Protein AF-A0A2W5QTC9-F1 (afdb_monomer)

Nearest PDB structures (foldseek):
  7ena-assembly1_h  TM=5.727E-01  e=7.433E+00  Homo sapiens

pLDDT: mean 73.22, std 12.49, range [43.09, 90.5]

Foldseek 3Di:
DDPPPDLVVVVVVLVVVLVVLVVVLVVVLVVCLVPPVVPDDVVVSVVSCVCSVCVSVVVNVVSVCVNVVPVPPPPDD

Structure (mmCIF, N/CA/C/O backbone):
data_AF-A0A2W5QTC9-F1
#
_entry.id   AF-A0A2W5QTC9-F1
#
loop_
_atom_site.group_PDB
_atom_site.id
_atom_site.type_symbol
_atom_site.label_atom_id
_atom_site.label_alt_id
_atom_site.label_comp_id
_atom_site.label_asym_id
_atom_site.label_en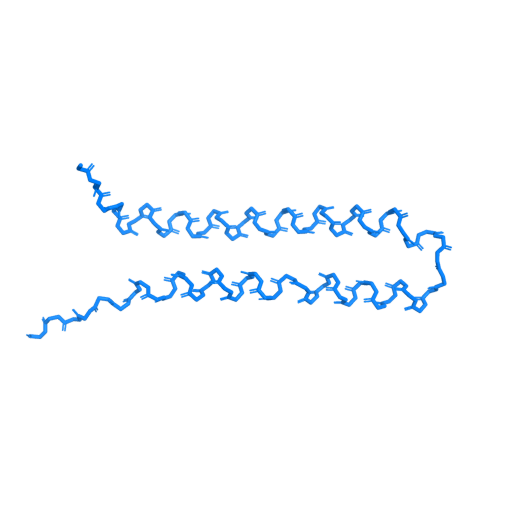tity_id
_atom_site.label_seq_id
_atom_site.pdbx_PDB_ins_code
_atom_site.Cartn_x
_atom_site.Cartn_y
_atom_site.Cartn_z
_atom_site.occupancy
_atom_site.B_iso_or_equiv
_atom_site.auth_seq_id
_atom_site.auth_comp_id
_atom_site.auth_asym_id
_atom_site.auth_atom_id
_atom_site.pdbx_PDB_model_num
ATOM 1 N N . MET A 1 1 ? -7.405 -6.657 30.940 1.00 43.09 1 MET A N 1
ATOM 2 C CA . MET A 1 1 ? -8.371 -5.552 30.742 1.00 43.09 1 MET A CA 1
ATOM 3 C C . MET A 1 1 ? -8.052 -4.912 29.405 1.00 43.09 1 MET A C 1
ATOM 5 O O . MET A 1 1 ? -7.107 -4.143 29.319 1.00 43.09 1 MET A O 1
ATOM 9 N N . ASN A 1 2 ? -8.774 -5.280 28.348 1.00 43.91 2 ASN A N 1
ATOM 10 C CA . ASN A 1 2 ? -8.490 -4.810 26.993 1.00 43.91 2 ASN A CA 1
ATOM 11 C C . ASN A 1 2 ? -9.646 -3.871 26.654 1.00 43.91 2 ASN A C 1
ATOM 13 O O . ASN A 1 2 ? -10.716 -4.338 26.271 1.00 43.91 2 ASN A O 1
ATOM 17 N N . ALA A 1 3 ? -9.488 -2.572 26.914 1.00 53.91 3 ALA A N 1
ATOM 18 C CA . ALA A 1 3 ? -10.539 -1.604 26.625 1.00 53.91 3 ALA A CA 1
ATOM 19 C C . ALA A 1 3 ? -10.865 -1.667 25.118 1.00 53.91 3 ALA A C 1
ATOM 21 O O . ALA A 1 3 ? -9.956 -1.466 24.306 1.00 53.91 3 ALA A O 1
ATOM 22 N N . PRO A 1 4 ? -12.109 -1.974 24.704 1.00 57.34 4 PRO A N 1
ATOM 23 C CA . PRO A 1 4 ? -12.465 -1.923 23.296 1.00 57.34 4 PRO A CA 1
ATOM 24 C C . PRO A 1 4 ? -12.322 -0.467 22.846 1.00 57.34 4 PRO A C 1
ATOM 26 O O . PRO A 1 4 ? -13.073 0.399 23.289 1.00 57.34 4 PRO A O 1
ATOM 29 N N . LEU A 1 5 ? -11.302 -0.192 22.024 1.00 60.22 5 LEU A N 1
ATOM 30 C CA . LEU A 1 5 ? -11.010 1.129 21.461 1.00 60.22 5 LEU A CA 1
ATOM 31 C C . LEU A 1 5 ? -12.308 1.826 21.039 1.00 60.22 5 LEU A C 1
ATOM 33 O O . LEU A 1 5 ? -13.122 1.246 20.313 1.00 60.22 5 LEU A O 1
ATOM 37 N N . SER A 1 6 ? -12.493 3.065 21.502 1.00 63.75 6 SER A N 1
ATOM 38 C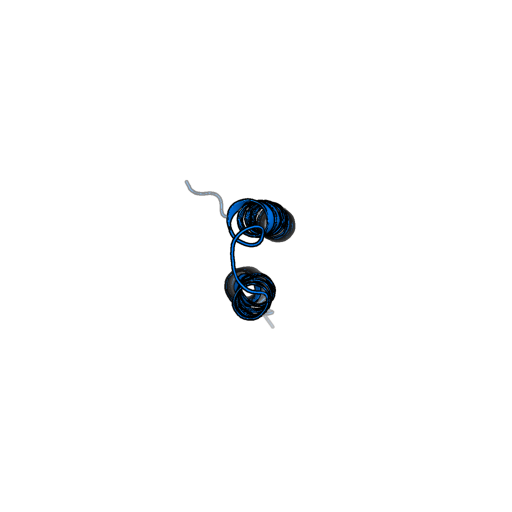 CA . SER A 1 6 ? -13.713 3.826 21.244 1.00 63.75 6 SER A CA 1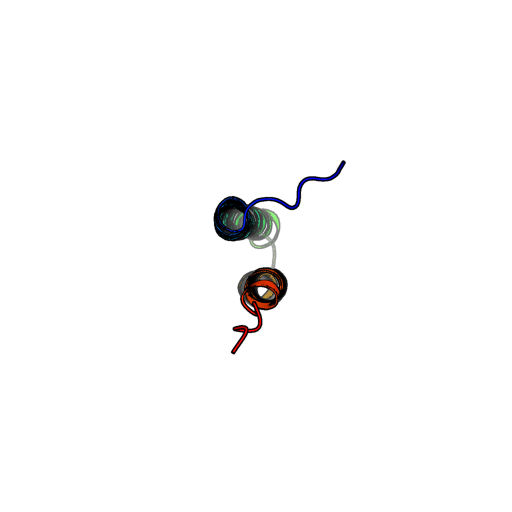
ATOM 39 C C . SER A 1 6 ? -13.992 3.910 19.729 1.00 63.75 6 SER A C 1
ATOM 41 O O . SER A 1 6 ? -13.056 4.040 18.930 1.00 63.75 6 SER A O 1
ATOM 43 N N . PRO A 1 7 ? -15.265 3.872 19.289 1.00 65.25 7 PRO A N 1
ATOM 44 C CA . PRO A 1 7 ? -15.619 3.873 17.864 1.00 65.25 7 PRO A CA 1
ATOM 45 C C . PRO A 1 7 ? -15.025 5.044 17.058 1.00 65.25 7 PRO A C 1
ATOM 47 O O . PRO A 1 7 ? -14.784 4.915 15.860 1.00 65.25 7 PRO A O 1
ATOM 50 N N . ARG A 1 8 ? -14.755 6.181 17.717 1.00 68.25 8 ARG A N 1
ATOM 51 C CA . ARG A 1 8 ? -14.187 7.392 17.101 1.00 68.25 8 ARG A CA 1
ATOM 52 C C . ARG A 1 8 ? -12.695 7.239 16.793 1.00 68.25 8 ARG A C 1
ATOM 54 O O . ARG A 1 8 ? -12.269 7.563 15.689 1.00 68.25 8 ARG A O 1
ATOM 61 N N . LEU A 1 9 ? -11.923 6.683 17.731 1.00 70.62 9 LEU A N 1
ATOM 62 C CA . LEU A 1 9 ? -10.491 6.431 17.542 1.00 70.62 9 LEU A CA 1
ATOM 63 C C . LEU A 1 9 ? -10.257 5.387 16.441 1.00 70.62 9 LEU A C 1
ATOM 65 O O . LEU A 1 9 ? -9.319 5.497 15.661 1.00 70.62 9 LEU A O 1
ATOM 69 N N . ARG A 1 10 ? -11.170 4.421 16.304 1.00 68.00 10 ARG A N 1
ATOM 70 C CA . ARG A 1 10 ? -11.137 3.424 15.226 1.00 68.00 10 ARG A CA 1
ATOM 71 C C . ARG A 1 10 ? -11.406 4.003 13.836 1.00 68.00 10 ARG A C 1
ATOM 73 O O . ARG A 1 10 ? -10.708 3.622 12.901 1.00 68.00 10 ARG A O 1
ATOM 80 N N . LYS A 1 11 ? -12.360 4.937 13.693 1.00 67.06 11 LYS A N 1
ATOM 81 C CA . LYS A 1 11 ? -12.566 5.671 12.428 1.00 67.06 11 LYS A CA 1
ATOM 82 C C . LYS A 1 11 ? -11.324 6.490 12.060 1.00 67.06 11 LYS A C 1
ATOM 84 O O . LYS A 1 11 ? -10.922 6.474 10.904 1.00 67.06 11 LYS A O 1
ATOM 89 N N . PHE A 1 12 ? -10.667 7.103 13.049 1.00 79.00 12 PHE A N 1
ATOM 90 C CA . PHE A 1 12 ? -9.412 7.830 12.839 1.00 79.00 12 PHE A CA 1
ATOM 91 C C . PHE A 1 12 ? -8.277 6.905 12.374 1.00 79.00 12 PHE A C 1
ATOM 93 O O . PHE A 1 12 ? -7.610 7.202 11.389 1.00 79.00 12 PHE A O 1
ATOM 100 N N . ILE A 1 13 ? -8.114 5.741 13.015 1.00 81.88 13 ILE A N 1
ATOM 101 C CA . ILE A 1 13 ? -7.117 4.732 12.620 1.00 81.88 13 ILE A CA 1
ATOM 102 C C . ILE A 1 13 ? -7.378 4.223 11.199 1.00 81.88 13 ILE A C 1
ATOM 104 O O . ILE A 1 13 ? -6.430 4.089 10.437 1.00 81.88 13 ILE A O 1
ATOM 108 N N . GLY A 1 14 ? -8.635 3.967 10.825 1.00 80.44 14 GLY A N 1
ATOM 109 C CA . GLY A 1 14 ? -8.980 3.536 9.467 1.00 80.44 14 GLY 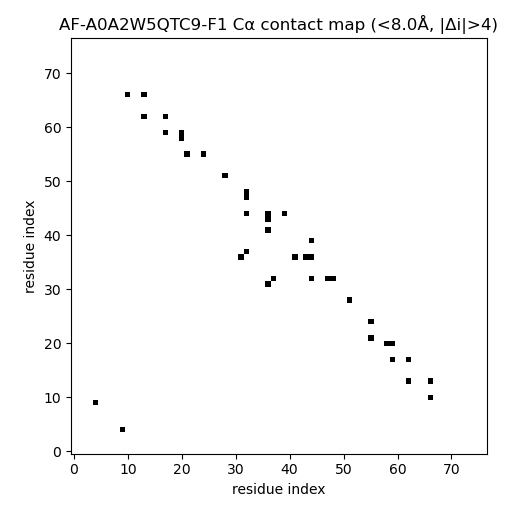A CA 1
ATOM 110 C C . GLY A 1 14 ? -8.573 4.562 8.406 1.00 80.44 14 GLY A C 1
ATOM 111 O O . GLY A 1 14 ? -7.905 4.212 7.435 1.00 80.44 14 GLY A O 1
ATOM 112 N N . THR A 1 15 ? -8.890 5.839 8.633 1.00 82.56 15 THR A N 1
ATOM 113 C CA . THR A 1 15 ? -8.498 6.930 7.729 1.00 82.56 15 THR A CA 1
ATOM 114 C C . 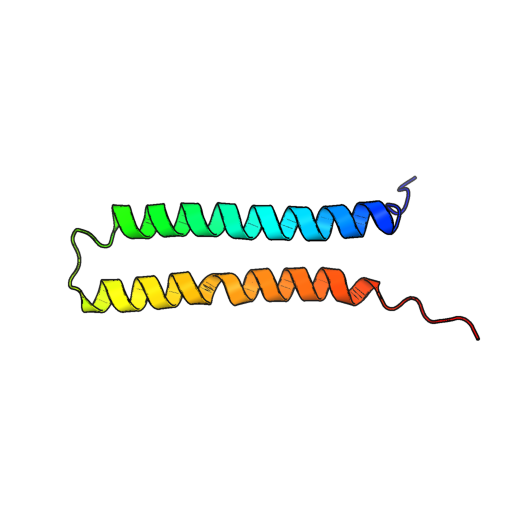THR A 1 15 ? -6.980 7.093 7.654 1.00 82.56 15 THR A C 1
ATOM 116 O O . THR A 1 15 ? -6.424 7.182 6.562 1.00 82.56 15 THR A O 1
ATOM 119 N N . VAL A 1 16 ? -6.288 7.090 8.797 1.00 88.38 16 VAL A N 1
ATOM 120 C CA . VAL A 1 16 ? -4.822 7.214 8.842 1.00 88.38 16 VAL A CA 1
ATOM 121 C C . VAL A 1 16 ? -4.150 6.018 8.168 1.00 88.38 16 VAL A C 1
ATOM 123 O O . VAL A 1 16 ? -3.228 6.205 7.381 1.00 88.38 16 VAL A O 1
ATOM 126 N N . ALA A 1 17 ? -4.633 4.798 8.408 1.00 86.81 17 ALA A N 1
ATOM 127 C CA . ALA A 1 17 ? -4.126 3.598 7.752 1.00 86.81 17 ALA A CA 1
ATOM 128 C C . ALA A 1 17 ? -4.296 3.678 6.231 1.00 86.81 17 ALA A C 1
ATOM 130 O O . ALA A 1 17 ? -3.383 3.299 5.506 1.00 86.81 17 ALA A O 1
ATOM 131 N N . MET A 1 18 ? -5.418 4.221 5.746 1.00 85.06 18 MET A N 1
ATOM 132 C CA . MET A 1 18 ? -5.640 4.422 4.314 1.00 85.06 18 MET A CA 1
ATOM 133 C C . MET A 1 18 ? -4.625 5.411 3.728 1.00 85.06 18 MET A C 1
ATOM 135 O O . MET A 1 18 ? -4.035 5.133 2.687 1.00 85.06 18 MET A O 1
ATOM 139 N N . PHE A 1 19 ? -4.353 6.516 4.427 1.00 89.19 19 PHE A N 1
ATOM 140 C CA . PHE A 1 19 ? -3.314 7.473 4.034 1.00 89.19 19 PHE A CA 1
ATOM 141 C C . PHE A 1 19 ? -1.920 6.842 3.993 1.00 89.19 19 PHE A C 1
ATOM 143 O O . PHE A 1 19 ? -1.220 6.969 2.992 1.00 89.19 19 PHE A O 1
ATOM 150 N N . VAL A 1 20 ? -1.524 6.134 5.053 1.00 90.50 20 VAL A N 1
ATOM 151 C CA . VAL A 1 20 ? -0.217 5.465 5.131 1.00 90.50 20 VAL A CA 1
ATOM 152 C C . VAL A 1 20 ? -0.068 4.441 4.009 1.00 90.50 20 VAL A C 1
ATOM 154 O O . VAL A 1 20 ? 0.969 4.398 3.357 1.00 90.50 20 VAL A O 1
ATOM 157 N N . LEU A 1 21 ? -1.115 3.663 3.733 1.00 87.94 21 LEU A N 1
ATOM 158 C CA . LEU A 1 21 ? -1.125 2.667 2.665 1.00 87.94 21 LEU A CA 1
ATOM 159 C C . LEU A 1 21 ? -0.891 3.318 1.299 1.00 87.94 21 LEU A C 1
ATOM 161 O O . LEU A 1 21 ? -0.026 2.864 0.554 1.00 87.94 21 LEU A O 1
ATOM 165 N N . VAL A 1 22 ? -1.598 4.414 1.003 1.00 87.38 22 VAL A N 1
ATOM 166 C CA . VAL A 1 22 ? -1.424 5.172 -0.245 1.00 87.38 22 VAL A CA 1
ATOM 167 C C . VAL A 1 22 ? -0.010 5.741 -0.355 1.00 87.38 22 VAL A C 1
ATOM 169 O O . VAL A 1 22 ? 0.617 5.596 -1.401 1.00 87.38 22 VAL A O 1
ATOM 172 N N . VAL A 1 23 ? 0.525 6.341 0.712 1.00 89.81 23 VAL A N 1
ATOM 173 C CA . VAL A 1 23 ? 1.871 6.940 0.704 1.00 89.81 23 VAL A CA 1
ATOM 174 C C . VAL A 1 23 ? 2.955 5.875 0.536 1.00 89.81 23 VAL A C 1
ATOM 176 O O . VAL A 1 23 ? 3.803 6.000 -0.346 1.00 89.81 23 VAL A O 1
ATOM 179 N N . CYS A 1 24 ? 2.921 4.802 1.332 1.00 87.81 24 CYS A N 1
ATOM 180 C CA . CYS A 1 24 ? 3.874 3.698 1.223 1.00 87.81 24 CYS A CA 1
ATOM 181 C C . CYS A 1 24 ? 3.825 3.052 -0.163 1.00 87.81 24 CYS A C 1
ATOM 183 O O . CYS A 1 24 ? 4.872 2.741 -0.731 1.00 87.81 24 CYS A O 1
ATOM 185 N N . TRP A 1 25 ? 2.626 2.887 -0.728 1.00 84.00 25 TRP A N 1
ATOM 186 C CA . TRP A 1 25 ? 2.473 2.337 -2.067 1.00 84.00 25 TRP A CA 1
ATOM 187 C C . TRP A 1 25 ? 3.001 3.280 -3.145 1.00 84.00 25 TRP A C 1
ATOM 189 O O . TRP A 1 25 ? 3.727 2.831 -4.023 1.00 84.00 25 TRP A O 1
ATOM 199 N N . ALA A 1 26 ? 2.699 4.579 -3.074 1.00 83.69 26 ALA A N 1
ATOM 200 C CA . ALA A 1 26 ? 3.183 5.567 -4.037 1.00 83.69 26 ALA A CA 1
ATOM 201 C C . ALA A 1 26 ? 4.717 5.657 -4.038 1.00 83.69 26 ALA A C 1
ATOM 203 O O . ALA A 1 26 ? 5.335 5.668 -5.101 1.00 83.69 26 ALA A O 1
ATOM 204 N N . LEU A 1 27 ? 5.335 5.648 -2.853 1.00 85.50 27 LEU A N 1
ATOM 205 C CA . LEU A 1 27 ? 6.791 5.642 -2.707 1.00 85.50 27 LEU A CA 1
ATOM 206 C C . LEU A 1 27 ? 7.409 4.341 -3.223 1.00 85.50 27 LEU A C 1
ATOM 208 O O . LEU A 1 27 ? 8.372 4.384 -3.986 1.00 85.50 27 LEU A O 1
ATOM 212 N N . GLY A 1 28 ? 6.830 3.189 -2.871 1.00 81.94 28 GLY A N 1
ATOM 213 C CA . GLY A 1 28 ? 7.249 1.897 -3.416 1.00 81.94 28 GLY A CA 1
ATOM 214 C C . GLY A 1 28 ? 7.100 1.848 -4.936 1.00 81.94 28 GLY A C 1
ATOM 215 O O . GLY A 1 28 ? 7.970 1.324 -5.630 1.00 81.94 28 GLY A O 1
ATOM 216 N N . ALA A 1 29 ? 6.046 2.470 -5.464 1.00 79.19 29 ALA A N 1
ATOM 217 C CA . ALA A 1 29 ? 5.791 2.533 -6.886 1.00 79.19 29 ALA A CA 1
ATOM 218 C C . ALA A 1 29 ? 6.780 3.406 -7.637 1.00 79.19 29 ALA A C 1
ATOM 220 O O . ALA A 1 29 ? 7.286 2.993 -8.678 1.00 79.19 29 ALA A O 1
ATOM 221 N N . MET A 1 30 ? 7.115 4.568 -7.084 1.00 79.88 30 MET A N 1
ATOM 222 C CA . MET A 1 30 ? 8.175 5.416 -7.614 1.00 79.88 30 MET A CA 1
ATOM 223 C C . MET A 1 30 ? 9.537 4.731 -7.536 1.00 79.88 30 MET A C 1
ATOM 225 O O . MET A 1 30 ? 10.279 4.779 -8.509 1.00 79.88 30 MET A O 1
ATOM 229 N N . ALA A 1 31 ? 9.854 4.044 -6.438 1.00 76.88 31 ALA A N 1
ATOM 230 C CA . ALA A 1 31 ? 11.115 3.319 -6.298 1.00 76.88 31 ALA A CA 1
ATOM 231 C C . ALA A 1 31 ? 11.236 2.172 -7.318 1.00 76.88 31 ALA A C 1
ATOM 233 O O . ALA A 1 31 ? 12.268 2.022 -7.971 1.00 76.88 31 ALA A O 1
ATOM 234 N N . LEU A 1 32 ? 10.165 1.396 -7.515 1.00 71.25 32 LEU A N 1
ATOM 235 C CA . LEU A 1 32 ? 10.113 0.337 -8.527 1.00 71.25 32 LEU A CA 1
ATOM 236 C C . LEU A 1 32 ? 10.179 0.909 -9.952 1.00 71.25 32 LEU A C 1
ATOM 238 O O . LEU A 1 32 ? 10.901 0.376 -10.797 1.00 71.25 32 LEU A O 1
ATOM 242 N N . ALA A 1 33 ? 9.490 2.024 -10.200 1.00 67.50 33 ALA A N 1
ATOM 243 C CA . ALA A 1 33 ? 9.526 2.746 -11.467 1.00 67.50 33 ALA A CA 1
ATOM 244 C C . ALA A 1 33 ? 10.866 3.451 -11.734 1.00 67.50 33 ALA A C 1
ATOM 246 O O . ALA A 1 33 ? 11.228 3.650 -12.882 1.00 67.50 33 ALA A O 1
ATOM 247 N N . GLN A 1 34 ? 11.638 3.830 -10.721 1.00 62.91 34 GLN A N 1
ATOM 248 C CA . GLN A 1 34 ? 12.969 4.406 -10.931 1.00 62.91 34 GLN A CA 1
ATOM 249 C C . GLN A 1 34 ? 14.035 3.318 -11.103 1.00 62.91 34 GLN A C 1
ATOM 251 O O . GLN A 1 34 ? 14.925 3.461 -11.937 1.00 62.91 34 GLN A O 1
ATOM 256 N N . GLY A 1 35 ? 13.935 2.215 -10.352 1.00 64.12 35 GLY A N 1
ATOM 257 C CA . GLY A 1 35 ? 14.971 1.179 -10.307 1.00 64.12 35 GLY A CA 1
ATOM 258 C C . GLY A 1 35 ? 14.923 0.130 -11.424 1.00 64.12 35 GLY A C 1
ATOM 259 O O . GLY A 1 35 ? 15.957 -0.455 -11.740 1.00 64.12 35 GLY A O 1
ATOM 260 N N . ARG A 1 36 ? 13.751 -0.159 -12.013 1.00 54.91 36 ARG A N 1
ATOM 261 C CA . ARG A 1 36 ? 13.593 -1.256 -12.999 1.00 54.91 36 ARG A CA 1
ATOM 262 C C . ARG A 1 36 ? 13.189 -0.818 -14.400 1.00 54.91 36 ARG A C 1
ATOM 264 O O . ARG A 1 36 ? 13.389 -1.566 -15.345 1.00 54.91 36 ARG A O 1
ATOM 271 N N . VAL A 1 37 ? 12.600 0.358 -14.546 1.00 51.72 37 VAL A N 1
ATOM 272 C CA . VAL A 1 37 ? 11.992 0.789 -15.811 1.00 51.72 37 VAL A CA 1
ATOM 273 C C . VAL A 1 37 ? 12.991 1.479 -16.741 1.00 51.72 37 VAL A C 1
ATOM 275 O O . VAL A 1 37 ? 12.835 1.426 -17.954 1.00 51.72 37 VAL A O 1
ATOM 278 N N . THR A 1 38 ? 14.052 2.074 -16.206 1.00 54.28 38 THR A N 1
ATOM 279 C CA . THR A 1 38 ? 15.049 2.803 -17.006 1.00 54.28 38 THR A CA 1
ATOM 280 C C . THR A 1 38 ? 15.934 1.899 -17.868 1.00 54.28 38 THR A C 1
ATOM 282 O O . THR A 1 38 ? 16.618 2.397 -18.756 1.00 54.28 38 THR A O 1
ATOM 285 N N . THR A 1 39 ? 15.913 0.580 -17.645 1.00 55.47 39 THR A N 1
ATOM 286 C CA . THR A 1 39 ? 16.757 -0.395 -18.356 1.00 55.47 39 THR A CA 1
ATOM 287 C C . THR A 1 39 ? 15.975 -1.475 -19.110 1.00 55.47 39 THR A C 1
ATOM 289 O O . THR A 1 39 ? 16.592 -2.283 -19.801 1.00 55.47 39 THR A O 1
ATOM 292 N N . LEU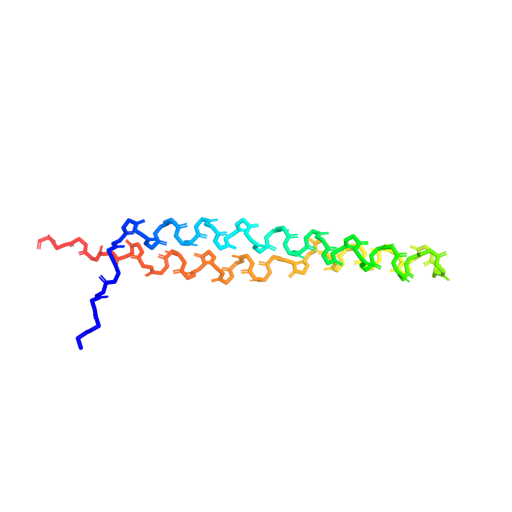 A 1 40 ? 14.638 -1.508 -19.009 1.00 58.16 40 LEU A N 1
ATOM 293 C CA . LEU A 1 40 ? 13.800 -2.542 -19.631 1.00 58.16 40 LEU A CA 1
ATOM 294 C C . LEU A 1 40 ? 12.973 -2.003 -20.815 1.00 58.16 40 LEU A C 1
ATOM 296 O O . LEU A 1 40 ? 12.589 -0.836 -20.826 1.00 58.16 40 LEU A O 1
ATOM 300 N N . PRO A 1 41 ? 12.651 -2.854 -21.809 1.00 65.62 41 PRO A N 1
ATOM 301 C CA . PRO A 1 41 ? 11.839 -2.473 -22.963 1.00 65.62 41 PRO A CA 1
ATOM 302 C C . PRO A 1 41 ? 10.444 -1.967 -22.555 1.00 65.62 41 PRO A C 1
ATOM 304 O O . PRO A 1 41 ? 9.805 -2.519 -21.656 1.00 65.62 41 PRO A O 1
ATOM 307 N N . ALA A 1 42 ? 9.947 -0.950 -23.271 1.00 66.81 42 ALA A N 1
ATOM 308 C CA . ALA A 1 42 ? 8.739 -0.172 -22.956 1.00 66.81 42 ALA A CA 1
ATOM 309 C C . ALA A 1 42 ? 7.467 -1.005 -22.678 1.00 66.81 42 ALA A C 1
ATOM 311 O O . ALA A 1 42 ? 6.593 -0.590 -21.917 1.00 66.81 42 ALA A O 1
ATOM 312 N N . VAL A 1 43 ? 7.367 -2.208 -23.249 1.00 73.50 43 VAL A N 1
ATOM 313 C CA . VAL A 1 43 ? 6.253 -3.138 -23.000 1.00 73.50 43 VAL A CA 1
ATOM 314 C C . VAL A 1 43 ? 6.235 -3.609 -21.542 1.00 73.50 43 VAL A C 1
ATOM 316 O O . VAL A 1 43 ? 5.185 -3.610 -20.904 1.00 73.50 43 VAL A O 1
ATOM 319 N N . TRP A 1 44 ? 7.390 -3.962 -20.976 1.00 72.31 44 TRP A N 1
ATOM 320 C CA . TRP A 1 44 ? 7.471 -4.421 -19.587 1.00 72.31 44 TRP A CA 1
ATOM 321 C C . TRP A 1 44 ? 7.266 -3.278 -18.595 1.00 72.31 44 TRP A C 1
ATOM 323 O O . TRP A 1 44 ? 6.673 -3.468 -17.536 1.00 72.31 44 TRP A O 1
ATOM 333 N N . GLN A 1 45 ?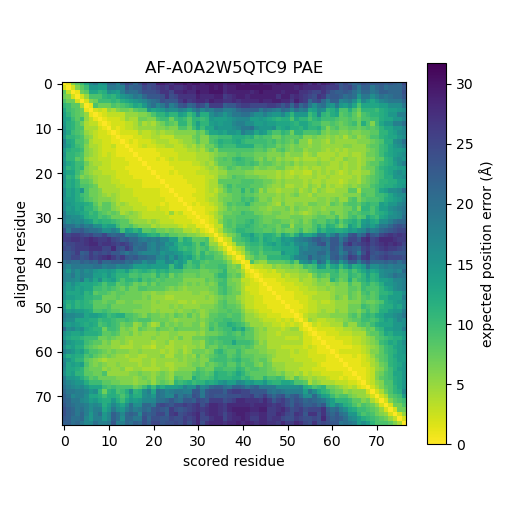 7.685 -2.071 -18.977 1.00 72.56 45 GLN A N 1
ATOM 334 C CA . GLN A 1 45 ? 7.394 -0.836 -18.259 1.00 72.56 45 GLN A CA 1
ATOM 335 C C . GLN A 1 45 ? 5.880 -0.582 -18.175 1.00 72.56 45 GLN A C 1
ATOM 337 O O . GLN A 1 45 ? 5.377 -0.283 -17.094 1.00 72.56 45 GLN A O 1
ATOM 342 N N . PHE A 1 46 ? 5.138 -0.780 -19.270 1.00 78.56 46 PHE A N 1
ATOM 343 C CA . PHE A 1 46 ? 3.677 -0.667 -19.266 1.00 78.56 46 PHE A CA 1
ATOM 344 C C . PHE A 1 46 ? 3.023 -1.676 -18.312 1.00 78.56 46 PHE A C 1
ATOM 346 O O . PHE A 1 46 ? 2.267 -1.275 -17.429 1.00 78.56 46 PHE A O 1
ATOM 353 N N . PHE A 1 47 ? 3.356 -2.969 -18.415 1.00 82.44 47 PHE A N 1
ATOM 354 C CA . PHE A 1 47 ? 2.807 -3.985 -17.507 1.00 82.44 47 PHE A CA 1
ATOM 355 C C . PHE A 1 47 ? 3.177 -3.729 -16.045 1.00 82.44 47 PHE A C 1
ATOM 357 O O . PHE A 1 47 ? 2.329 -3.889 -15.168 1.00 82.44 47 PHE A O 1
ATOM 364 N N . ALA A 1 48 ? 4.406 -3.284 -15.773 1.00 78.38 48 ALA A N 1
ATOM 365 C CA . ALA A 1 48 ? 4.825 -2.899 -14.433 1.00 78.38 48 ALA A CA 1
ATOM 366 C C . ALA A 1 48 ? 3.949 -1.763 -13.895 1.00 78.38 48 ALA A C 1
ATOM 368 O O . ALA A 1 48 ? 3.388 -1.906 -12.813 1.00 78.38 48 ALA A O 1
ATOM 369 N N . TYR A 1 49 ? 3.741 -0.682 -14.654 1.00 75.62 49 TYR A N 1
ATOM 370 C CA . TYR A 1 49 ? 2.862 0.409 -14.225 1.00 75.62 49 TYR A CA 1
ATOM 371 C C . TYR A 1 49 ? 1.411 -0.025 -14.037 1.00 75.62 49 TYR A C 1
ATOM 373 O O . TYR A 1 49 ? 0.783 0.415 -13.079 1.00 75.62 49 TYR A O 1
ATOM 381 N N . VAL A 1 50 ? 0.881 -0.902 -14.892 1.00 84.12 50 VAL A N 1
ATOM 382 C CA . VAL A 1 50 ? -0.474 -1.447 -14.726 1.00 84.12 50 VAL A CA 1
ATOM 383 C C . VAL A 1 50 ? -0.563 -2.248 -13.429 1.00 84.12 50 VAL A C 1
ATOM 385 O O . VAL A 1 50 ? -1.445 -1.998 -12.614 1.00 84.12 50 VAL A O 1
ATOM 388 N N . ILE A 1 51 ? 0.370 -3.165 -13.171 1.00 83.75 51 ILE A N 1
ATOM 389 C CA . ILE A 1 51 ? 0.365 -3.987 -11.952 1.00 83.75 51 ILE A CA 1
ATOM 390 C C . ILE A 1 51 ? 0.576 -3.122 -10.710 1.00 83.75 51 ILE A C 1
ATOM 392 O O . ILE A 1 51 ? -0.103 -3.313 -9.707 1.00 83.75 51 ILE A O 1
ATOM 396 N N . LEU A 1 52 ? 1.459 -2.129 -10.769 1.00 81.81 52 LEU A N 1
ATOM 397 C CA . LEU A 1 52 ? 1.655 -1.179 -9.681 1.00 81.81 52 LEU A CA 1
ATOM 398 C C . LEU A 1 52 ? 0.430 -0.285 -9.458 1.00 81.81 52 LEU A C 1
ATOM 400 O O . LEU A 1 52 ? 0.035 -0.053 -8.319 1.00 81.81 52 LEU A O 1
ATOM 404 N N . GLY A 1 53 ? -0.216 0.176 -10.523 1.00 78.31 53 GLY A N 1
ATOM 405 C CA . GLY A 1 53 ? -1.430 0.984 -10.456 1.00 78.31 53 GLY A CA 1
ATOM 406 C C . GLY A 1 53 ? -2.663 0.196 -10.016 1.00 78.31 53 GLY A C 1
ATOM 407 O O . GLY A 1 53 ? -3.587 0.784 -9.471 1.00 78.31 53 GLY A O 1
ATOM 408 N N . THR A 1 54 ? -2.679 -1.125 -10.196 1.00 85.00 54 THR A N 1
ATOM 409 C CA . THR A 1 54 ? -3.831 -1.985 -9.858 1.00 85.00 54 THR A CA 1
ATOM 410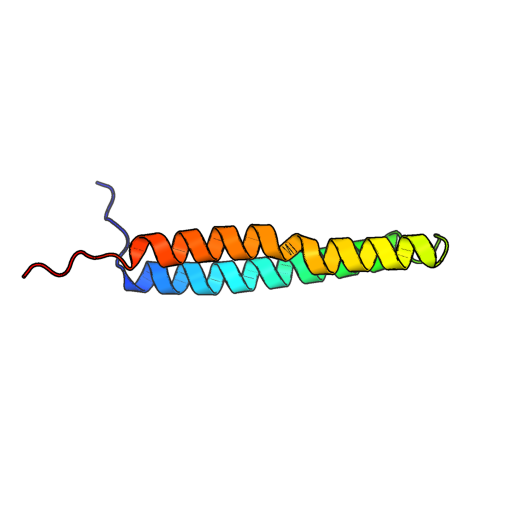 C C . THR A 1 54 ? -3.590 -2.800 -8.581 1.00 85.00 54 THR A C 1
ATOM 412 O O . THR A 1 54 ? -4.528 -3.248 -7.927 1.00 85.00 54 THR A O 1
ATOM 415 N N . GLY A 1 55 ? -2.330 -2.966 -8.175 1.00 84.62 55 GLY A N 1
ATOM 416 C CA . GLY A 1 55 ? -1.924 -3.790 -7.037 1.00 84.62 55 GLY A CA 1
ATOM 417 C C . GLY A 1 55 ? -2.382 -3.244 -5.688 1.00 84.62 55 GLY A C 1
ATOM 418 O O . GLY A 1 55 ? -2.645 -4.027 -4.779 1.00 84.62 55 GLY A O 1
ATOM 419 N N . TRP A 1 56 ? -2.572 -1.926 -5.564 1.00 83.44 56 TRP A N 1
ATOM 420 C CA . TRP A 1 56 ? -3.074 -1.310 -4.330 1.00 83.44 56 TRP A CA 1
ATOM 421 C C . TRP A 1 56 ? -4.584 -1.488 -4.114 1.00 83.44 56 TRP A C 1
ATOM 423 O O . TRP A 1 56 ? -5.067 -1.270 -3.002 1.00 83.44 56 TRP A O 1
ATOM 433 N N . ILE A 1 57 ? -5.335 -1.937 -5.128 1.00 82.81 57 ILE A N 1
ATOM 434 C CA . ILE A 1 57 ? -6.791 -2.130 -5.032 1.00 82.81 57 ILE A CA 1
ATOM 435 C C . ILE A 1 57 ? -7.132 -3.225 -4.016 1.00 82.81 57 ILE A C 1
ATOM 437 O O . ILE A 1 57 ? -8.069 -3.075 -3.234 1.00 82.81 57 ILE A O 1
ATOM 441 N N . VAL A 1 58 ? -6.353 -4.309 -3.983 1.00 88.00 58 VAL A N 1
ATOM 442 C CA . VAL A 1 58 ? -6.534 -5.412 -3.025 1.00 88.00 58 VAL A CA 1
ATOM 443 C C . VAL A 1 58 ? -6.358 -4.942 -1.573 1.00 88.00 58 VAL A C 1
ATOM 445 O O . VAL A 1 58 ? -7.286 -5.124 -0.778 1.00 88.00 58 VAL A O 1
ATOM 448 N N . PRO A 1 59 ? -5.228 -4.318 -1.188 1.00 82.31 59 PRO A N 1
ATOM 449 C CA . PRO A 1 59 ? -5.040 -3.839 0.175 1.00 82.31 59 PRO A CA 1
ATOM 450 C C . PRO A 1 59 ? -6.011 -2.705 0.541 1.00 82.31 59 PRO A C 1
ATOM 452 O O . PRO A 1 59 ? -6.522 -2.706 1.662 1.00 82.31 59 PRO A O 1
ATOM 455 N N . ALA A 1 60 ? -6.363 -1.811 -0.391 1.00 84.88 60 ALA A N 1
ATOM 456 C CA . ALA A 1 60 ? -7.408 -0.810 -0.163 1.00 84.88 60 ALA A CA 1
ATOM 457 C C . ALA A 1 60 ? -8.777 -1.458 0.101 1.00 84.88 60 ALA A C 1
ATOM 459 O O . ALA A 1 60 ? -9.439 -1.126 1.081 1.00 84.88 60 ALA A O 1
ATOM 460 N N . GLY A 1 61 ? -9.182 -2.433 -0.716 1.00 85.94 61 GLY A N 1
ATOM 461 C CA . GLY A 1 61 ? -10.441 -3.158 -0.552 1.00 85.94 61 GLY A CA 1
ATOM 462 C C . GLY A 1 61 ? -10.510 -3.951 0.755 1.00 85.94 61 GLY A C 1
ATOM 463 O O . GLY A 1 61 ? -11.544 -3.945 1.426 1.00 85.94 61 GLY A O 1
ATOM 464 N N . LEU A 1 62 ? -9.409 -4.586 1.171 1.00 85.94 62 LEU A N 1
ATOM 465 C CA . LEU A 1 62 ? -9.331 -5.300 2.449 1.00 85.94 62 LEU A CA 1
ATOM 466 C C . LEU A 1 62 ? -9.447 -4.340 3.642 1.00 85.94 62 LEU A C 1
ATOM 468 O O . LEU A 1 62 ? -10.178 -4.630 4.593 1.00 85.94 62 LEU A O 1
ATOM 472 N N . LEU A 1 63 ? -8.779 -3.183 3.570 1.00 83.56 63 LEU A N 1
ATOM 473 C CA . LEU A 1 63 ? -8.845 -2.140 4.593 1.00 83.56 63 LEU A CA 1
ATOM 474 C C . LEU A 1 63 ? -10.255 -1.537 4.690 1.00 83.56 63 LEU A C 1
ATOM 476 O O . LEU A 1 63 ? -10.803 -1.431 5.787 1.00 83.56 63 LEU A O 1
ATOM 480 N N . ILE A 1 64 ? -10.880 -1.217 3.553 1.00 81.25 64 ILE A N 1
ATOM 481 C CA . ILE A 1 64 ? -12.254 -0.698 3.492 1.00 81.25 64 ILE A CA 1
ATOM 482 C C . ILE A 1 64 ? -13.236 -1.731 4.042 1.00 81.25 64 ILE A C 1
ATOM 484 O O . ILE A 1 64 ? -14.089 -1.389 4.857 1.00 81.25 64 ILE A O 1
ATOM 488 N N . ARG A 1 65 ? -13.100 -3.010 3.672 1.00 81.69 65 ARG A N 1
ATOM 489 C CA . ARG A 1 65 ? -13.933 -4.091 4.216 1.00 81.69 65 ARG A CA 1
ATOM 490 C C . ARG A 1 65 ? -13.776 -4.211 5.730 1.00 81.69 65 ARG A C 1
ATOM 492 O O . ARG A 1 65 ? -14.762 -4.450 6.427 1.00 81.69 65 ARG A O 1
ATOM 499 N N . TRP A 1 66 ? -12.561 -4.041 6.249 1.00 81.62 66 TRP A N 1
ATOM 500 C CA . TRP A 1 66 ? -12.315 -4.009 7.688 1.00 81.62 66 TRP A CA 1
ATOM 501 C C . TRP A 1 66 ? -12.980 -2.796 8.354 1.00 81.62 66 TRP A C 1
ATOM 503 O O . TRP A 1 66 ? -13.616 -2.968 9.392 1.00 81.62 66 TRP A O 1
ATOM 513 N N . MET A 1 67 ? -12.933 -1.611 7.735 1.00 76.06 67 MET A N 1
ATOM 514 C CA . MET A 1 67 ? -13.648 -0.421 8.219 1.00 76.06 67 MET A CA 1
ATOM 515 C C . MET A 1 67 ? -15.176 -0.605 8.189 1.00 76.06 67 MET A C 1
ATOM 517 O O . MET A 1 67 ? -15.842 -0.315 9.180 1.00 76.06 67 MET A O 1
ATOM 521 N N . GLN A 1 68 ? -15.737 -1.129 7.093 1.00 70.69 68 GLN A N 1
ATOM 522 C CA . GLN A 1 68 ? -17.184 -1.299 6.907 1.00 70.69 68 GLN A CA 1
ATOM 523 C C . GLN A 1 68 ? -17.790 -2.410 7.772 1.00 70.69 68 GLN A C 1
ATOM 525 O O . GLN A 1 68 ? -18.921 -2.277 8.236 1.00 70.69 68 GLN A O 1
ATOM 530 N N . LYS A 1 69 ? -17.057 -3.501 8.040 1.00 64.88 69 LYS A N 1
ATOM 531 C CA . LYS A 1 69 ? -17.555 -4.626 8.856 1.00 64.88 69 LYS A CA 1
ATOM 532 C C . LYS A 1 69 ? -17.988 -4.201 10.269 1.00 64.88 69 LYS A C 1
ATOM 534 O O . LYS A 1 69 ? -18.789 -4.899 10.882 1.00 64.88 69 LYS A O 1
ATOM 539 N N . TYR A 1 70 ? -17.493 -3.074 10.779 1.00 57.00 70 TYR A N 1
ATOM 540 C CA . TYR A 1 70 ? -17.783 -2.593 12.132 1.00 57.00 70 TYR A CA 1
ATOM 541 C C . TYR A 1 70 ? -18.843 -1.485 12.212 1.00 57.00 70 TYR A C 1
ATOM 543 O O . TYR A 1 70 ? -19.173 -1.073 13.323 1.00 57.00 70 TYR A O 1
ATOM 551 N N . ASP A 1 71 ? -19.402 -1.039 11.080 1.00 57.00 71 ASP A N 1
ATOM 552 C CA . ASP A 1 71 ? -20.518 -0.076 11.059 1.00 57.00 71 ASP A CA 1
ATOM 553 C C . ASP A 1 71 ? -21.888 -0.758 11.248 1.00 57.00 71 ASP A C 1
ATOM 555 O O . ASP A 1 71 ? -22.874 -0.100 11.556 1.00 57.00 71 ASP A O 1
ATOM 559 N N . ARG A 1 72 ? -21.949 -2.099 11.187 1.00 55.34 72 ARG A N 1
ATOM 560 C CA . ARG A 1 72 ? -23.111 -2.874 11.655 1.00 55.34 72 ARG A CA 1
ATOM 561 C C . ARG A 1 72 ? -23.148 -2.895 13.185 1.00 55.34 72 ARG A C 1
ATOM 563 O O . ARG A 1 72 ? -22.856 -3.915 13.806 1.00 55.34 72 ARG A O 1
ATOM 570 N N . LYS A 1 73 ? -23.503 -1.777 13.815 1.00 55.00 73 LYS A N 1
ATOM 571 C CA . LYS A 1 73 ? -24.221 -1.873 15.088 1.00 55.00 73 LYS A CA 1
ATOM 572 C C . LYS A 1 73 ? -25.647 -2.283 14.723 1.00 55.00 73 LYS A C 1
ATOM 574 O O . LYS A 1 73 ? -26.274 -1.516 14.003 1.00 55.00 73 LYS A O 1
ATOM 579 N N . PRO A 1 74 ? -26.143 -3.464 15.136 1.00 52.09 74 PRO A N 1
ATOM 580 C CA . PRO A 1 74 ? -27.562 -3.745 15.009 1.00 52.09 74 PRO A CA 1
ATOM 581 C C . PRO A 1 74 ? -28.284 -2.659 15.801 1.00 52.09 74 PRO A C 1
ATOM 583 O O . PRO A 1 74 ? -28.066 -2.508 17.005 1.00 52.09 74 PRO A O 1
ATOM 586 N N . GLU A 1 75 ? -29.043 -1.835 15.093 1.00 58.41 75 GLU A N 1
ATOM 587 C CA . GLU A 1 75 ? -30.006 -0.943 15.707 1.00 58.41 75 GLU A CA 1
ATOM 588 C C . GLU A 1 75 ? -30.966 -1.806 16.531 1.00 58.41 75 GLU A C 1
ATOM 590 O O . GLU A 1 75 ? -31.687 -2.656 16.012 1.00 58.41 75 GLU A O 1
ATOM 595 N N . SER A 1 76 ? -30.841 -1.678 17.853 1.00 59.16 76 SER A N 1
ATOM 596 C CA . SER A 1 76 ? -31.741 -2.288 18.818 1.00 59.16 76 SER A CA 1
ATOM 597 C C . SER A 1 76 ? -33.072 -1.552 18.713 1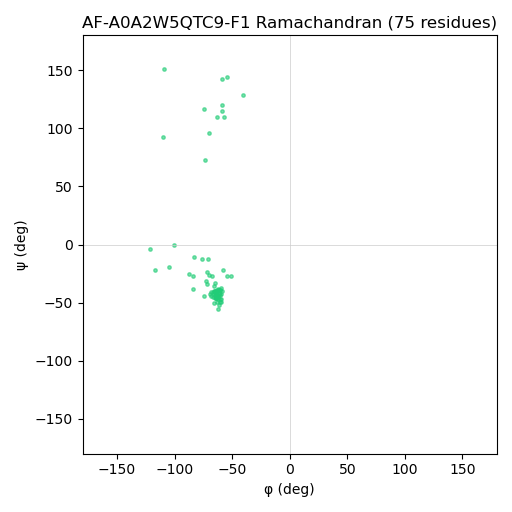.00 59.16 76 SER A C 1
ATOM 599 O O . SER A 1 76 ? -33.209 -0.457 19.267 1.00 59.16 76 SER A O 1
ATOM 601 N N . PHE A 1 77 ? -33.979 -2.126 17.927 1.00 57.91 77 PHE A N 1
ATOM 602 C CA . PHE A 1 77 ? -35.403 -1.815 17.954 1.00 57.91 77 PHE A CA 1
ATOM 603 C C . PHE A 1 77 ? -36.026 -2.267 19.277 1.00 57.91 77 PHE A C 1
ATOM 605 O O . PHE A 1 77 ? -35.569 -3.306 19.814 1.00 57.91 77 PHE A O 1
#

Mean predicted aligned error: 10.79 Å

Secondary structure (DSSP, 8-state):
------HHHHHHHHHHHHHHHHHHHHHHHHHHHHHSSTTS-HHHHHHHHHHHHHHTHHHHHHHHHHHHTT-------

Solvent-accessible surface area (backbone atoms only — not comparable to full-atom values): 4625 Å² total; per-residue (Å²): 139,82,78,79,74,53,76,66,60,51,54,49,49,50,54,51,50,52,52,51,51,52,51,56,47,54,51,52,43,49,51,51,54,63,73,55,38,82,84,46,62,70,69,59,40,50,53,50,50,50,49,60,72,52,56,55,53,59,61,50,50,54,51,50,51,59,56,56,68,68,69,69,65,80,80,83,124

Sequence (77 aa):
MNAPLSPRLRKFIGTVAMFVLVVCWALGAMALAQGRVTTLPAVWQFFAYVILGTGWIVPAGLLIRWMQKYDRKPESF

Organism: Ancylobacter novellus (NCBI:txid921)

InterPro domains:
  IPR021265 Protein of unknown function DUF2842 [PF11003] (10-69)

Radius of gyration: 18.26 Å; Cα contacts (8 Å, |Δi|>4): 20; chains: 1; bounding box: 52×13×54 Å